Protein AF-B9THS1-F1 (afdb_monomer)

Secondary structure (DSSP, 8-state):
-HHHHHHHHHHHHH--GGGHHHHHHHHHHHHHHHHHHHHHHHHHTS---THHHHHHHHHHHHHHHHHHHHHHHHHHHHHHHHHH-SS-TT-EEEETTEEEEEEEE-SSEEEEE-TTS-EEEEEHHHHHHS-EEETTSPPP---

Mean predicted aligned error: 11.04 Å

pLDDT: mean 85.25, std 12.48, range [45.94, 96.81]

Organism: Ricinus communis (NCBI:txid3988)

Structure (mmCIF, N/CA/C/O ba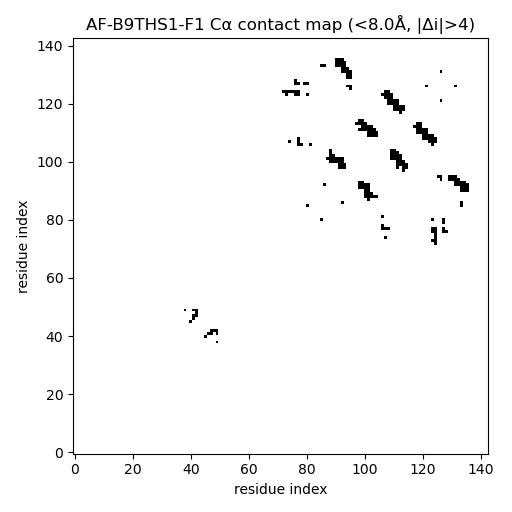ckbone):
data_AF-B9THS1-F1
#
_entry.id   AF-B9THS1-F1
#
loop_
_atom_site.group_PDB
_atom_site.id
_atom_site.type_symbol
_atom_site.label_atom_id
_atom_site.label_alt_id
_atom_site.label_comp_id
_atom_site.label_asym_id
_atom_site.label_entity_id
_atom_site.label_seq_id
_atom_site.pdbx_PDB_ins_code
_atom_site.Cartn_x
_atom_site.Cartn_y
_atom_site.Cartn_z
_atom_site.occupancy
_atom_site.B_iso_or_equiv
_atom_site.auth_seq_id
_atom_site.auth_comp_id
_atom_site.auth_asym_id
_atom_site.auth_atom_id
_atom_site.pdbx_PDB_model_num
ATOM 1 N N . MET A 1 1 ? 16.492 -39.094 -33.499 1.00 57.31 1 MET A N 1
ATOM 2 C CA . MET A 1 1 ? 15.186 -38.393 -33.430 1.00 57.31 1 MET A CA 1
ATOM 3 C C . MET A 1 1 ? 14.331 -38.787 -32.220 1.00 57.31 1 MET A C 1
ATOM 5 O O . MET A 1 1 ? 13.628 -37.921 -31.721 1.00 57.31 1 MET A O 1
ATOM 9 N N . GLY A 1 2 ? 14.436 -40.012 -31.680 1.00 62.62 2 GLY A N 1
ATOM 10 C CA . GLY A 1 2 ? 13.658 -40.439 -30.500 1.00 62.62 2 GLY A CA 1
ATOM 11 C C . GLY A 1 2 ? 13.898 -39.639 -29.210 1.00 62.62 2 GLY A C 1
ATOM 12 O O . GLY A 1 2 ? 12.959 -39.403 -28.463 1.00 62.62 2 GLY A O 1
ATOM 13 N N . ALA A 1 3 ? 15.113 -39.124 -28.988 1.00 63.06 3 ALA A N 1
ATOM 14 C CA . ALA A 1 3 ? 15.441 -38.368 -27.772 1.00 63.06 3 ALA A CA 1
ATOM 15 C C . ALA A 1 3 ? 14.647 -37.052 -27.610 1.00 63.06 3 ALA A C 1
ATOM 17 O O . ALA A 1 3 ? 14.290 -36.694 -26.494 1.00 63.06 3 ALA A O 1
ATOM 18 N N . ARG A 1 4 ? 14.316 -36.360 -28.714 1.00 61.88 4 ARG A N 1
ATOM 19 C CA . ARG A 1 4 ? 13.510 -35.122 -28.675 1.00 61.88 4 ARG A CA 1
ATOM 20 C C . ARG A 1 4 ? 12.026 -35.389 -28.426 1.00 61.88 4 ARG A C 1
ATOM 22 O O . ARG A 1 4 ? 11.357 -34.579 -27.802 1.00 61.88 4 ARG A O 1
ATOM 29 N N . LEU A 1 5 ? 11.510 -36.520 -28.903 1.00 71.38 5 LEU A N 1
ATOM 30 C CA . LEU A 1 5 ? 10.122 -36.914 -28.648 1.00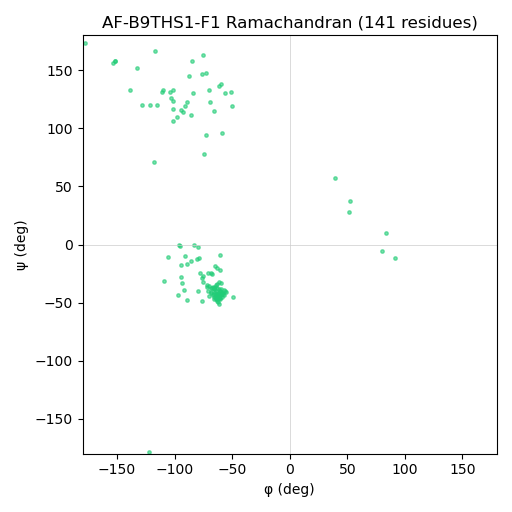 71.38 5 LEU A CA 1
ATOM 31 C C . LEU A 1 5 ? 9.938 -37.348 -27.192 1.00 71.38 5 LEU A C 1
ATOM 33 O O . LEU A 1 5 ? 8.922 -37.038 -26.581 1.00 71.38 5 LEU A O 1
ATOM 37 N N . LEU A 1 6 ? 10.961 -37.986 -26.621 1.00 69.94 6 LEU A N 1
ATOM 38 C CA . LEU A 1 6 ? 10.969 -38.424 -25.231 1.00 69.94 6 LEU A CA 1
ATOM 39 C C . LEU A 1 6 ? 11.078 -37.236 -24.267 1.00 69.94 6 LEU A C 1
ATOM 41 O O . LEU A 1 6 ? 10.343 -37.198 -23.289 1.00 69.94 6 LEU A O 1
ATOM 45 N N . SER A 1 7 ? 11.894 -36.222 -24.580 1.00 66.75 7 SER A N 1
ATOM 46 C CA . SER A 1 7 ? 11.958 -34.996 -23.772 1.00 66.75 7 SER A CA 1
ATOM 47 C C . SER A 1 7 ? 10.656 -34.191 -23.817 1.00 66.75 7 SER A C 1
ATOM 49 O O . SER A 1 7 ? 10.230 -33.677 -22.791 1.00 66.75 7 SER A O 1
ATOM 51 N N . LEU A 1 8 ? 9.991 -34.119 -24.976 1.00 71.88 8 LEU A N 1
ATOM 52 C CA . LEU A 1 8 ? 8.716 -33.405 -25.121 1.00 71.88 8 LEU A CA 1
ATOM 53 C C . LEU A 1 8 ? 7.553 -34.134 -24.430 1.00 71.88 8 LEU A C 1
ATOM 55 O O . LEU A 1 8 ? 6.694 -33.486 -23.831 1.00 71.88 8 LEU A O 1
ATOM 59 N N . ALA A 1 9 ? 7.537 -35.469 -24.468 1.00 68.69 9 ALA A N 1
ATOM 60 C CA . ALA A 1 9 ? 6.568 -36.279 -23.729 1.00 68.69 9 ALA A CA 1
ATOM 61 C C . ALA A 1 9 ? 6.803 -36.200 -22.212 1.00 68.69 9 ALA A C 1
ATOM 63 O O . ALA A 1 9 ? 5.854 -36.126 -21.441 1.00 68.69 9 ALA A O 1
ATOM 64 N N . LEU A 1 10 ? 8.065 -36.161 -21.779 1.00 66.50 10 LEU A N 1
ATOM 65 C CA . LEU A 1 10 ? 8.434 -36.068 -20.369 1.00 66.50 10 LEU A CA 1
ATOM 66 C C . LEU A 1 10 ? 8.067 -34.700 -19.771 1.00 66.50 10 LEU A C 1
ATOM 68 O O . LEU A 1 10 ? 7.511 -34.649 -18.678 1.00 66.50 10 LEU A O 1
ATOM 72 N N . ASP A 1 11 ? 8.291 -33.611 -20.512 1.00 62.56 11 ASP A N 1
ATOM 73 C CA . ASP A 1 11 ? 7.919 -32.251 -20.090 1.00 62.56 11 ASP A CA 1
ATOM 74 C C . ASP A 1 11 ? 6.401 -32.055 -20.005 1.00 62.56 11 ASP A C 1
ATOM 76 O O . ASP A 1 11 ? 5.900 -31.373 -19.112 1.00 62.56 11 ASP A O 1
ATOM 80 N N . THR A 1 12 ? 5.644 -32.667 -20.917 1.00 65.75 12 THR A N 1
ATOM 81 C CA . THR A 1 12 ? 4.176 -32.566 -20.915 1.00 65.75 12 THR A CA 1
ATOM 82 C C . THR A 1 12 ? 3.514 -33.466 -19.873 1.00 65.75 12 THR A C 1
ATOM 84 O O . THR A 1 12 ? 2.418 -33.138 -19.418 1.00 65.75 12 THR A O 1
ATOM 87 N N . LEU A 1 13 ? 4.174 -34.553 -19.450 1.00 70.12 13 LEU A N 1
ATOM 88 C CA . LEU A 1 13 ? 3.644 -35.500 -18.464 1.00 70.12 13 LEU A CA 1
ATOM 89 C C . LEU A 1 13 ? 4.089 -35.206 -17.017 1.00 70.12 13 LEU A C 1
ATOM 91 O O . LEU A 1 13 ? 3.360 -35.554 -16.090 1.00 70.12 13 LEU A O 1
ATOM 95 N N . LEU A 1 14 ? 5.258 -34.582 -16.803 1.00 68.50 14 LEU A N 1
ATOM 96 C CA . LEU A 1 14 ? 5.842 -34.393 -15.463 1.00 68.50 14 LEU A CA 1
ATOM 97 C C . LEU A 1 14 ? 5.772 -32.973 -14.893 1.00 68.50 14 LEU A C 1
ATOM 99 O O . LEU A 1 14 ? 6.054 -32.824 -13.707 1.00 68.50 14 LEU A O 1
ATOM 103 N N . LEU A 1 15 ? 5.416 -31.933 -15.656 1.00 60.41 15 LEU A N 1
ATOM 104 C CA . LEU A 1 15 ? 5.431 -30.562 -15.128 1.00 60.41 15 LEU A CA 1
ATOM 105 C C . LEU A 1 15 ? 4.118 -30.199 -14.399 1.00 60.41 15 LEU A C 1
ATOM 107 O O . LEU A 1 15 ? 3.080 -30.016 -15.041 1.00 60.41 15 LEU A O 1
ATOM 111 N N . PRO A 1 16 ? 4.135 -30.011 -13.063 1.00 57.06 16 PRO A N 1
ATOM 112 C CA . PRO A 1 16 ? 2.962 -29.596 -12.305 1.00 57.06 16 PRO A CA 1
ATOM 113 C C . PRO A 1 16 ? 2.600 -28.134 -12.618 1.00 57.06 16 PRO A C 1
ATOM 115 O O . PRO A 1 16 ? 3.438 -27.234 -12.560 1.00 57.06 16 PRO A O 1
ATOM 118 N N . GLN A 1 17 ? 1.315 -27.873 -12.873 1.00 62.09 17 GLN A N 1
ATOM 119 C CA . GLN A 1 17 ? 0.727 -26.546 -13.144 1.00 62.09 17 GLN A CA 1
ATOM 120 C C . GLN A 1 17 ? 0.890 -25.511 -12.002 1.00 62.09 17 GLN A C 1
ATOM 122 O O . GLN A 1 17 ? 0.592 -24.331 -12.186 1.00 62.09 17 GLN A O 1
ATOM 127 N N . THR A 1 18 ? 1.367 -25.913 -10.822 1.00 57.03 18 THR A N 1
ATOM 128 C CA . THR A 1 18 ? 1.358 -25.111 -9.584 1.00 57.03 18 THR A CA 1
ATOM 129 C C . THR A 1 18 ? 2.483 -24.068 -9.475 1.00 57.03 18 THR A C 1
ATOM 131 O O . THR A 1 18 ? 2.395 -23.167 -8.646 1.00 57.03 18 THR A O 1
ATOM 134 N N . TRP A 1 19 ? 3.502 -24.115 -10.343 1.00 53.97 19 TRP A N 1
ATOM 135 C CA . TRP A 1 19 ? 4.684 -23.227 -10.300 1.00 53.97 19 TRP A CA 1
ATOM 136 C C . TRP A 1 19 ? 4.612 -21.991 -11.217 1.00 53.97 19 TRP A C 1
ATOM 138 O O . TRP A 1 19 ? 5.521 -21.160 -11.240 1.00 53.97 19 TRP A O 1
ATOM 148 N N . ARG A 1 20 ? 3.521 -21.819 -11.972 1.00 59.00 20 ARG A N 1
ATOM 149 C CA . ARG A 1 20 ? 3.383 -20.748 -12.979 1.00 59.00 20 ARG A CA 1
ATOM 150 C C . ARG A 1 20 ? 3.319 -19.331 -12.377 1.00 59.00 20 ARG A C 1
ATOM 152 O O . ARG A 1 20 ? 3.704 -18.372 -13.035 1.00 59.00 20 ARG A O 1
ATOM 159 N N . ARG A 1 21 ? 2.878 -19.188 -11.120 1.00 57.81 21 ARG A N 1
ATOM 160 C CA . ARG A 1 21 ? 2.649 -17.885 -10.457 1.00 57.81 21 ARG A CA 1
ATOM 161 C C . ARG A 1 21 ? 3.935 -17.172 -10.012 1.00 57.81 21 ARG A C 1
ATOM 163 O O . ARG A 1 21 ? 3.947 -15.949 -9.968 1.00 57.81 21 ARG A O 1
ATOM 170 N N . GLN A 1 22 ? 5.014 -17.908 -9.731 1.00 63.56 22 GLN A N 1
ATOM 171 C CA . GLN A 1 22 ? 6.328 -17.314 -9.431 1.00 63.56 22 GLN A CA 1
ATOM 172 C C . GLN A 1 22 ? 7.033 -16.810 -10.697 1.00 63.56 22 GLN A C 1
ATOM 174 O O . GLN A 1 22 ? 7.756 -15.820 -10.637 1.00 63.56 22 GLN A O 1
ATOM 179 N N . ARG A 1 23 ? 6.765 -17.436 -11.852 1.00 68.88 23 ARG A N 1
ATOM 180 C CA . ARG A 1 23 ? 7.377 -17.048 -13.129 1.00 68.88 23 ARG A CA 1
ATOM 181 C C . ARG A 1 23 ? 6.938 -15.665 -13.591 1.00 68.88 23 ARG A C 1
ATOM 183 O O . ARG A 1 23 ? 7.784 -14.909 -14.021 1.00 68.88 23 ARG A O 1
ATOM 190 N N . LEU A 1 24 ? 5.677 -15.275 -13.385 1.00 79.81 24 LEU A N 1
ATOM 191 C CA . LEU A 1 24 ? 5.176 -13.972 -13.849 1.00 79.81 24 LEU A CA 1
ATOM 192 C C . LEU A 1 24 ? 5.979 -12.780 -13.309 1.00 79.81 24 LEU A C 1
ATOM 194 O O . LEU A 1 24 ? 6.296 -11.869 -14.064 1.00 79.81 24 LEU A O 1
ATOM 198 N N . PHE A 1 25 ? 6.339 -12.786 -12.022 1.00 84.81 25 PHE A N 1
ATOM 199 C CA . PHE A 1 25 ? 7.157 -11.713 -11.449 1.00 84.81 25 PHE A CA 1
ATOM 200 C C . PHE A 1 25 ? 8.569 -11.703 -12.038 1.00 84.81 25 PHE A C 1
ATOM 202 O O . PHE A 1 25 ? 9.071 -10.640 -12.393 1.00 84.81 25 PHE A O 1
ATOM 209 N N . SER A 1 26 ? 9.190 -12.876 -12.175 1.00 86.19 26 SER A N 1
ATOM 210 C CA . SER A 1 26 ? 10.519 -13.020 -12.777 1.00 86.19 26 SER A CA 1
ATOM 211 C C . SER A 1 26 ? 10.532 -12.662 -14.263 1.00 86.19 26 SER A C 1
ATOM 213 O O . SER A 1 26 ? 11.479 -12.033 -14.722 1.00 86.19 26 SER A O 1
ATOM 215 N N . ASP A 1 27 ? 9.475 -13.002 -14.993 1.00 89.44 27 ASP A N 1
ATOM 216 C CA . ASP A 1 27 ? 9.313 -12.729 -16.418 1.00 89.44 27 ASP A CA 1
ATOM 217 C C . ASP A 1 27 ? 9.100 -11.229 -16.650 1.00 89.44 27 ASP A C 1
ATOM 219 O O . ASP A 1 27 ? 9.753 -10.641 -17.508 1.00 89.44 27 ASP A O 1
ATOM 223 N N . VAL A 1 28 ? 8.251 -10.577 -15.844 1.00 90.38 28 VAL A N 1
ATOM 224 C CA . VAL A 1 28 ? 8.050 -9.119 -15.897 1.00 90.38 28 VAL A CA 1
ATOM 225 C C . VAL A 1 28 ? 9.331 -8.384 -15.512 1.00 90.38 28 VAL A C 1
ATOM 227 O O . VAL A 1 28 ? 9.743 -7.463 -16.214 1.00 90.38 28 VAL A O 1
ATOM 230 N N . PHE A 1 29 ? 9.994 -8.800 -14.431 1.00 91.94 29 PHE A N 1
ATOM 231 C CA . PHE A 1 29 ? 11.264 -8.209 -14.014 1.00 91.94 29 PHE A CA 1
ATOM 232 C C . PHE A 1 29 ? 12.341 -8.376 -15.093 1.00 91.94 29 PHE A C 1
ATOM 234 O O . PHE A 1 29 ? 13.001 -7.407 -15.465 1.00 91.94 29 PHE A O 1
ATOM 241 N N . GLY A 1 30 ? 12.466 -9.581 -15.653 1.00 93.38 30 GLY A N 1
ATOM 242 C CA . GLY A 1 30 ? 13.377 -9.878 -16.753 1.00 93.38 30 GLY A CA 1
ATOM 243 C C . GLY A 1 30 ? 13.080 -9.042 -17.996 1.00 93.38 30 GLY A C 1
ATOM 244 O O . GLY A 1 30 ? 14.002 -8.486 -18.587 1.00 93.38 30 GLY A O 1
ATOM 245 N N . ALA A 1 31 ? 11.805 -8.875 -18.354 1.00 93.62 31 ALA A N 1
ATOM 246 C CA . ALA A 1 31 ? 11.390 -8.034 -19.473 1.00 93.62 31 ALA A CA 1
ATOM 247 C C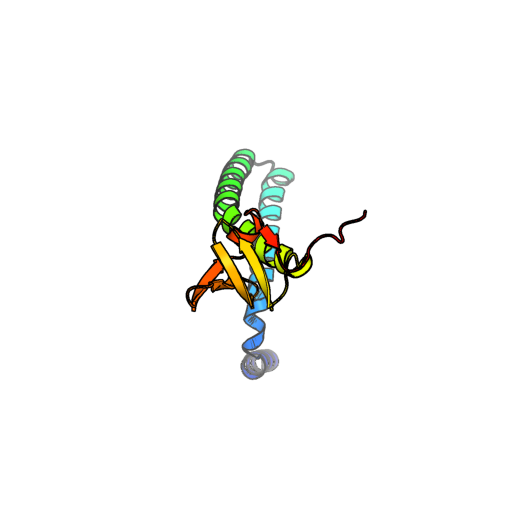 . ALA A 1 31 ? 11.759 -6.557 -19.258 1.00 93.62 31 ALA A C 1
ATOM 249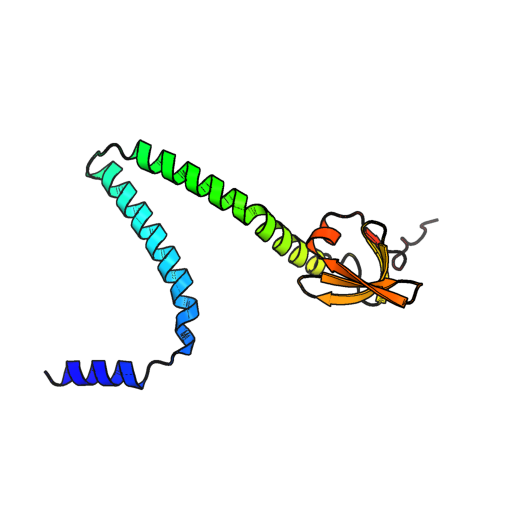 O O . ALA A 1 31 ? 12.269 -5.918 -20.178 1.00 93.62 31 ALA A O 1
ATOM 250 N N . VAL A 1 32 ? 11.564 -6.020 -18.048 1.00 93.00 32 VAL A N 1
ATOM 251 C CA . VAL A 1 32 ? 11.951 -4.640 -17.702 1.00 93.00 32 VAL A CA 1
ATOM 252 C C . VAL A 1 32 ? 13.465 -4.455 -17.792 1.00 93.00 32 VAL A C 1
ATOM 254 O O . VAL A 1 32 ? 13.925 -3.499 -18.416 1.00 93.00 32 VAL A O 1
ATOM 257 N N . VAL A 1 33 ? 14.245 -5.378 -17.219 1.00 95.19 33 VAL A N 1
ATOM 258 C CA . VAL A 1 33 ? 15.717 -5.339 -17.274 1.00 95.19 33 VAL A CA 1
ATOM 259 C C . VAL A 1 33 ? 16.211 -5.429 -18.717 1.00 95.19 33 VAL A C 1
ATOM 261 O O . VAL A 1 33 ? 17.075 -4.651 -19.119 1.00 95.19 33 VAL A O 1
ATOM 264 N N . PHE A 1 34 ? 15.642 -6.334 -19.514 1.00 95.88 34 PHE A N 1
ATOM 265 C CA . PHE A 1 34 ? 15.987 -6.481 -20.925 1.00 95.88 34 PHE A CA 1
ATOM 266 C C . PHE A 1 34 ? 15.682 -5.208 -21.723 1.00 95.88 34 PHE A C 1
ATOM 268 O O . PHE A 1 34 ? 16.526 -4.748 -22.490 1.00 95.88 34 PHE A O 1
ATOM 275 N N . LEU A 1 35 ? 14.512 -4.599 -21.512 1.00 93.31 35 LEU A N 1
ATOM 276 C CA . LEU A 1 35 ? 14.118 -3.363 -22.188 1.00 93.31 35 LEU A CA 1
ATOM 277 C C . LEU A 1 35 ? 15.036 -2.197 -21.797 1.00 93.31 35 LEU A C 1
ATOM 279 O O . LEU A 1 35 ? 15.487 -1.456 -22.669 1.00 93.31 35 LEU A O 1
ATOM 283 N N . ALA A 1 36 ? 15.388 -2.076 -20.515 1.00 93.12 36 ALA A N 1
ATOM 284 C CA . ALA A 1 36 ? 16.353 -1.084 -20.045 1.00 93.12 36 ALA A CA 1
ATOM 285 C C . ALA A 1 36 ? 17.742 -1.283 -20.679 1.00 93.12 36 ALA A C 1
ATOM 287 O O . ALA A 1 36 ? 18.343 -0.320 -21.159 1.00 93.12 36 ALA A O 1
ATOM 288 N N . ALA A 1 37 ? 18.228 -2.527 -20.742 1.00 94.69 37 ALA A N 1
ATOM 289 C CA . ALA A 1 37 ? 19.500 -2.863 -21.380 1.00 94.69 37 ALA A CA 1
ATOM 290 C C . ALA A 1 37 ? 19.488 -2.572 -22.889 1.00 94.69 37 ALA A C 1
ATOM 292 O O . ALA A 1 37 ? 20.464 -2.040 -23.418 1.00 94.69 37 ALA A O 1
ATOM 293 N N . ALA A 1 38 ? 18.379 -2.854 -23.577 1.00 93.88 38 ALA A N 1
ATOM 294 C CA . ALA A 1 38 ? 18.213 -2.535 -24.991 1.00 93.88 38 ALA A CA 1
ATOM 295 C C . ALA A 1 38 ? 18.263 -1.019 -25.234 1.00 93.88 38 ALA A C 1
ATOM 297 O O . ALA A 1 38 ? 19.027 -0.565 -26.083 1.00 93.88 38 ALA A O 1
ATOM 298 N N . VAL A 1 39 ? 17.522 -0.221 -24.455 1.00 93.06 39 VAL A N 1
ATOM 299 C CA . VAL A 1 39 ? 17.559 1.251 -24.552 1.00 93.06 39 VAL A CA 1
ATOM 300 C C . VAL A 1 39 ? 18.964 1.791 -24.267 1.00 93.06 39 VAL A C 1
ATOM 302 O O . VAL A 1 39 ?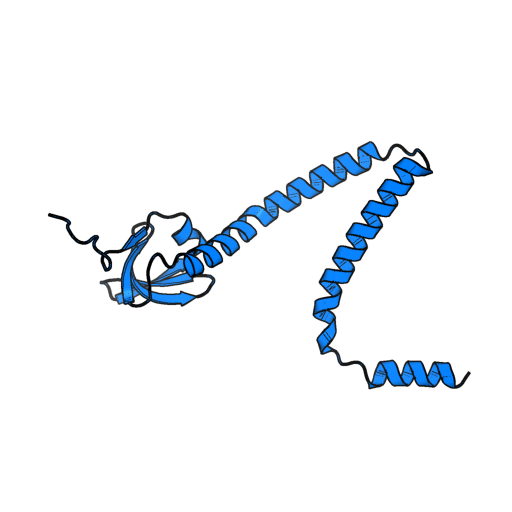 19.428 2.684 -24.979 1.00 93.06 39 VAL A O 1
ATOM 305 N N . ALA A 1 40 ? 19.671 1.226 -23.284 1.00 92.88 40 ALA A N 1
ATOM 306 C CA . ALA A 1 40 ? 21.059 1.583 -23.004 1.00 92.88 40 ALA A CA 1
ATOM 307 C C . ALA A 1 40 ? 21.981 1.256 -24.192 1.00 92.88 40 ALA A C 1
ATOM 309 O O . ALA A 1 40 ? 22.759 2.111 -24.607 1.00 92.88 40 ALA A O 1
ATOM 310 N N . ALA A 1 41 ? 21.861 0.071 -24.796 1.00 94.56 41 ALA A N 1
ATOM 311 C CA . ALA A 1 41 ? 22.650 -0.306 -25.968 1.00 94.56 41 ALA A CA 1
ATOM 312 C C . ALA A 1 41 ? 22.395 0.623 -27.171 1.00 94.56 41 ALA A C 1
ATOM 314 O O . ALA A 1 41 ? 23.348 1.048 -27.823 1.00 94.56 41 ALA A O 1
ATOM 315 N N . LEU A 1 42 ? 21.137 1.007 -27.430 1.00 94.50 42 LEU A N 1
ATOM 316 C CA . LEU A 1 42 ? 20.800 1.977 -28.483 1.00 94.50 42 LEU A CA 1
ATOM 317 C C . LEU A 1 42 ? 21.480 3.339 -28.253 1.00 94.50 42 LEU A C 1
ATOM 319 O O . LEU A 1 42 ? 21.925 3.968 -29.209 1.00 94.50 42 LEU A O 1
ATOM 323 N N . GLY A 1 43 ? 21.571 3.790 -26.999 1.00 93.19 43 GLY A N 1
ATOM 324 C CA . GLY A 1 43 ? 22.188 5.072 -26.653 1.00 93.19 43 GLY A CA 1
ATOM 325 C C . GLY A 1 43 ? 23.720 5.051 -26.613 1.00 93.19 43 GLY A C 1
ATOM 326 O O . GLY A 1 43 ? 24.343 6.010 -27.055 1.00 93.19 43 GLY A O 1
ATOM 327 N N . PHE A 1 44 ? 24.330 3.982 -26.089 1.00 92.31 44 PHE A N 1
ATOM 328 C CA . PHE A 1 44 ? 25.783 3.899 -25.872 1.00 92.31 44 PHE A CA 1
ATOM 329 C C . PHE A 1 44 ? 26.556 3.255 -27.026 1.00 92.31 44 PHE A C 1
ATOM 331 O O . PHE A 1 44 ? 27.706 3.616 -27.244 1.00 92.31 44 PHE A O 1
ATOM 338 N N . VAL A 1 45 ? 25.962 2.290 -27.736 1.00 93.12 45 VAL A N 1
ATOM 339 C CA . VAL A 1 45 ? 26.644 1.551 -28.816 1.00 93.12 45 VAL A CA 1
ATOM 340 C C . VAL A 1 45 ? 26.309 2.141 -30.179 1.00 93.12 45 VAL A C 1
ATOM 342 O O . VAL A 1 45 ? 27.189 2.282 -31.018 1.00 93.12 45 VAL A O 1
A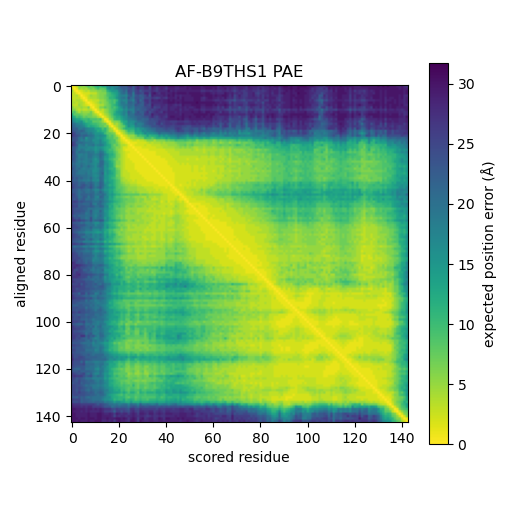TOM 345 N N . LEU A 1 46 ? 25.033 2.472 -30.404 1.00 91.69 46 LEU A N 1
ATOM 346 C CA . LEU A 1 46 ? 24.554 3.006 -31.684 1.00 91.69 46 LEU A CA 1
ATOM 347 C C . LEU A 1 46 ? 24.486 4.541 -31.715 1.00 91.69 46 LEU A C 1
ATOM 349 O O . LEU A 1 46 ? 24.083 5.097 -32.731 1.00 91.69 46 LEU A O 1
ATOM 353 N N . GLU A 1 47 ? 24.833 5.207 -30.605 1.00 91.31 47 GLU A N 1
ATOM 354 C CA . GLU A 1 47 ? 24.822 6.671 -30.442 1.00 91.31 47 GLU A CA 1
ATOM 355 C C . GLU A 1 47 ? 23.485 7.337 -30.837 1.00 91.31 47 GLU A C 1
ATOM 357 O O . GLU A 1 47 ? 23.427 8.507 -31.223 1.00 91.31 47 GLU A O 1
ATOM 362 N N . LEU A 1 48 ? 22.372 6.601 -30.726 1.00 92.44 48 LEU A N 1
ATOM 363 C CA . LEU A 1 48 ? 21.052 7.105 -31.089 1.00 92.44 48 LEU A CA 1
ATOM 364 C C . LEU A 1 48 ? 20.501 8.056 -30.012 1.00 92.44 48 LEU A C 1
ATOM 366 O O . LEU A 1 48 ? 20.695 7.837 -28.810 1.00 92.44 48 LEU A O 1
ATOM 370 N N . PRO A 1 49 ? 19.728 9.089 -30.400 1.00 90.94 49 PRO A N 1
ATOM 371 C CA . PRO A 1 49 ? 19.147 10.044 -29.463 1.00 90.94 49 PRO A CA 1
ATOM 372 C C . PRO A 1 49 ? 17.963 9.437 -28.688 1.00 90.94 49 PRO A C 1
ATOM 374 O O . PRO A 1 49 ? 16.798 9.736 -28.942 1.00 90.94 49 PRO A O 1
ATOM 377 N N . VAL A 1 50 ? 18.250 8.619 -27.673 1.00 92.81 50 VAL A N 1
ATOM 378 C CA . VAL A 1 50 ? 17.237 7.962 -26.818 1.00 92.81 50 VAL A CA 1
ATOM 379 C C . VAL A 1 50 ? 16.645 8.873 -25.734 1.00 92.81 50 VAL A C 1
ATOM 381 O O . VAL A 1 50 ? 15.740 8.468 -25.007 1.00 92.81 50 VAL A O 1
ATOM 384 N N . ARG A 1 51 ? 17.110 10.127 -25.627 1.00 89.88 51 ARG A N 1
ATOM 385 C CA . ARG A 1 51 ? 16.679 11.081 -24.584 1.00 89.88 51 ARG A CA 1
ATOM 386 C C . ARG A 1 51 ? 15.162 11.293 -24.561 1.00 89.88 51 ARG A C 1
ATOM 388 O O . ARG A 1 51 ? 14.579 11.330 -23.484 1.00 89.88 51 ARG A O 1
ATOM 395 N N . GLY A 1 52 ? 14.522 11.389 -25.730 1.00 90.62 52 GLY A N 1
ATOM 396 C CA . GLY A 1 52 ? 13.066 11.555 -25.829 1.00 90.62 52 GLY A CA 1
ATOM 397 C C . GLY A 1 52 ? 12.284 10.325 -25.353 1.00 90.62 52 GLY A C 1
ATOM 398 O O . GLY A 1 52 ? 11.268 10.459 -24.670 1.00 90.62 52 GLY A O 1
ATOM 399 N N . LEU A 1 53 ? 12.792 9.122 -25.643 1.00 89.25 53 LEU A N 1
ATOM 400 C CA . LEU A 1 53 ? 12.200 7.866 -25.176 1.00 89.25 53 LEU A CA 1
ATOM 401 C C . LEU A 1 53 ? 12.299 7.750 -23.650 1.00 89.25 53 LEU A C 1
ATOM 403 O O . LEU A 1 53 ? 11.315 7.446 -22.979 1.00 89.25 53 LEU A O 1
ATOM 407 N N . VAL A 1 54 ? 13.465 8.071 -23.086 1.00 90.50 54 VAL A N 1
ATOM 408 C CA . VAL A 1 54 ? 13.664 8.071 -21.631 1.00 90.50 54 VAL A CA 1
ATOM 409 C C . VAL A 1 54 ? 12.769 9.116 -20.960 1.00 90.50 54 VAL A C 1
ATOM 411 O O . VAL A 1 54 ? 12.079 8.787 -20.001 1.00 90.50 54 VAL A O 1
ATOM 414 N N . ALA A 1 55 ? 12.693 10.339 -21.492 1.00 92.56 55 ALA A N 1
ATOM 415 C CA . ALA A 1 55 ? 11.860 11.400 -20.923 1.00 92.56 55 ALA A CA 1
ATOM 416 C C . ALA A 1 55 ? 10.364 11.029 -20.889 1.00 92.56 55 ALA A C 1
ATOM 418 O O . ALA A 1 55 ? 9.709 11.177 -19.857 1.00 92.56 55 ALA A O 1
ATOM 419 N N . THR A 1 56 ? 9.829 10.503 -21.994 1.00 91.44 56 THR A N 1
ATOM 420 C CA . THR A 1 56 ? 8.416 10.092 -22.084 1.00 91.44 56 THR A CA 1
ATOM 421 C C . THR A 1 56 ? 8.107 8.869 -21.219 1.00 91.44 56 THR A C 1
ATOM 423 O O . THR A 1 56 ? 7.096 8.855 -20.516 1.00 91.44 56 THR A O 1
ATOM 426 N N . SER A 1 57 ? 9.001 7.876 -21.189 1.00 91.38 57 SER A N 1
ATOM 427 C CA . SER A 1 57 ? 8.865 6.713 -20.300 1.00 91.38 57 SER A CA 1
ATOM 428 C C . SER A 1 57 ? 8.937 7.097 -18.815 1.00 91.38 57 SER A C 1
ATOM 430 O O . SER A 1 57 ? 8.187 6.553 -18.006 1.00 91.38 57 SER A O 1
ATOM 432 N N . GLY A 1 58 ? 9.756 8.093 -18.460 1.00 92.69 58 GLY A N 1
ATOM 433 C CA . GLY A 1 58 ? 9.825 8.651 -17.112 1.00 92.69 58 GLY A CA 1
ATOM 434 C C . GLY A 1 58 ? 8.511 9.306 -16.685 1.00 92.69 58 GLY A C 1
ATOM 435 O O . GLY A 1 58 ? 8.031 9.049 -15.583 1.00 92.69 58 GLY A O 1
ATOM 436 N N . ALA A 1 59 ? 7.877 10.083 -17.569 1.00 95.06 59 ALA A N 1
ATOM 437 C CA . ALA A 1 59 ? 6.561 10.663 -17.296 1.00 95.06 59 ALA A CA 1
ATOM 438 C C . ALA A 1 59 ? 5.493 9.581 -17.052 1.00 95.06 59 ALA A C 1
ATOM 440 O O . ALA A 1 59 ? 4.728 9.675 -16.092 1.00 95.06 59 ALA A O 1
ATOM 441 N N . LEU A 1 60 ? 5.480 8.517 -17.864 1.00 94.44 60 LEU A N 1
ATOM 442 C CA . LEU A 1 60 ? 4.586 7.372 -17.659 1.00 94.44 60 LEU A CA 1
ATOM 443 C C . LEU A 1 60 ? 4.851 6.664 -16.324 1.00 94.44 60 LEU A C 1
ATOM 445 O O . LEU A 1 60 ? 3.904 6.350 -15.604 1.00 94.44 60 LEU A O 1
ATOM 449 N N . ALA A 1 61 ? 6.119 6.455 -15.962 1.00 92.81 61 ALA A N 1
ATOM 450 C CA . ALA A 1 61 ? 6.488 5.848 -14.686 1.00 92.81 61 ALA A CA 1
ATOM 451 C C . ALA A 1 61 ? 5.999 6.679 -13.488 1.00 92.81 61 ALA A C 1
ATOM 453 O O . ALA A 1 61 ? 5.492 6.113 -12.521 1.00 92.81 61 ALA A O 1
ATOM 454 N N . ILE A 1 62 ? 6.082 8.012 -13.571 1.00 96.19 62 ILE A N 1
ATOM 455 C CA . ILE A 1 62 ? 5.555 8.917 -12.540 1.00 96.19 62 ILE A CA 1
ATOM 456 C C . ILE A 1 62 ? 4.037 8.764 -12.415 1.00 96.19 62 ILE A C 1
ATOM 458 O O . ILE A 1 62 ? 3.540 8.568 -11.309 1.00 96.19 62 ILE A O 1
ATOM 462 N N . VAL A 1 63 ? 3.297 8.805 -13.529 1.00 96.75 63 VAL A N 1
ATOM 463 C CA . VAL A 1 63 ? 1.830 8.658 -13.522 1.00 96.75 63 VAL A CA 1
ATOM 464 C C . VAL A 1 63 ? 1.409 7.317 -12.915 1.00 96.75 63 VAL A C 1
ATOM 466 O O . VAL A 1 63 ? 0.520 7.281 -12.065 1.00 96.75 63 VAL A O 1
ATOM 469 N N . LEU A 1 64 ? 2.072 6.223 -13.295 1.00 95.62 64 LEU A N 1
ATOM 470 C CA . LEU A 1 64 ? 1.811 4.896 -12.730 1.00 95.62 64 LEU A CA 1
ATOM 471 C C . LEU A 1 64 ? 2.154 4.825 -11.235 1.00 95.62 64 LEU A C 1
ATOM 473 O O . LEU A 1 64 ? 1.393 4.249 -10.457 1.00 95.62 64 LEU A O 1
ATOM 477 N N . GLY A 1 65 ? 3.265 5.436 -10.819 1.00 95.69 65 GLY A N 1
ATOM 478 C CA . GLY A 1 65 ? 3.660 5.518 -9.413 1.00 95.69 65 GLY A CA 1
ATOM 479 C C . GLY A 1 65 ? 2.630 6.265 -8.568 1.00 95.69 65 GLY A C 1
ATOM 480 O O . GLY A 1 65 ? 2.214 5.765 -7.524 1.00 95.69 65 GLY A O 1
ATOM 481 N N . LEU A 1 66 ? 2.154 7.413 -9.053 1.00 96.81 66 LEU A N 1
ATOM 482 C CA . LEU A 1 66 ? 1.096 8.194 -8.408 1.00 96.81 66 LEU A CA 1
ATOM 483 C C . LEU A 1 66 ? -0.226 7.419 -8.338 1.00 96.81 66 LEU A C 1
ATOM 485 O O . LEU A 1 66 ? -0.914 7.476 -7.322 1.00 96.81 66 LEU A O 1
ATOM 489 N N . ALA A 1 67 ? -0.559 6.644 -9.375 1.00 96.00 67 ALA A N 1
ATOM 490 C CA . ALA A 1 67 ? -1.769 5.825 -9.390 1.00 96.00 67 ALA A CA 1
ATOM 491 C C . ALA A 1 67 ? -1.753 4.714 -8.321 1.00 96.00 67 ALA A C 1
ATOM 493 O O . ALA A 1 67 ? -2.788 4.418 -7.727 1.00 96.00 67 ALA A O 1
ATOM 494 N N . ILE A 1 68 ? -0.589 4.110 -8.051 1.00 96.56 68 ILE A N 1
ATOM 495 C CA . ILE A 1 68 ? -0.445 3.011 -7.074 1.00 96.56 68 ILE A CA 1
ATOM 496 C C . ILE A 1 68 ? -0.146 3.531 -5.656 1.00 96.56 68 ILE A C 1
ATOM 498 O O . ILE A 1 68 ? -0.337 2.804 -4.678 1.00 96.56 68 ILE A O 1
ATOM 502 N N . GLN A 1 69 ? 0.280 4.789 -5.516 1.00 95.19 69 GLN A N 1
ATOM 503 C CA . GLN A 1 69 ? 0.724 5.389 -4.253 1.00 95.19 69 GLN A CA 1
ATOM 504 C C . GLN A 1 69 ? -0.254 5.161 -3.090 1.00 95.19 69 GLN A C 1
ATOM 506 O O . GLN A 1 69 ? 0.173 4.791 -1.994 1.00 95.19 69 GLN A O 1
ATOM 511 N N . SER A 1 70 ? -1.557 5.355 -3.317 1.00 91.06 70 SER A N 1
ATOM 512 C CA . SER A 1 70 ? -2.593 5.168 -2.291 1.00 91.06 70 SER A CA 1
ATOM 513 C C . SER A 1 70 ? -2.683 3.714 -1.832 1.00 91.06 70 SER A C 1
ATOM 515 O O . SER A 1 70 ? -2.627 3.440 -0.637 1.00 91.06 70 SER A O 1
ATOM 517 N N . THR A 1 71 ? -2.709 2.777 -2.780 1.00 91.06 71 THR A N 1
ATOM 518 C CA . THR A 1 71 ? -2.767 1.335 -2.498 1.00 91.06 71 THR A CA 1
ATOM 519 C C . THR A 1 71 ? -1.559 0.894 -1.677 1.00 91.06 71 THR A C 1
ATOM 521 O O . THR A 1 71 ? -1.694 0.154 -0.705 1.00 91.06 71 THR A O 1
ATOM 524 N N . LEU A 1 72 ? -0.369 1.382 -2.035 1.00 91.50 72 LEU A N 1
ATOM 525 C CA . LEU A 1 72 ? 0.854 1.066 -1.309 1.00 91.50 72 LEU A CA 1
ATOM 526 C C . LEU A 1 72 ? 0.832 1.644 0.117 1.00 91.50 72 LEU A C 1
ATOM 528 O O . LEU A 1 72 ? 1.179 0.943 1.067 1.00 91.50 72 LEU A O 1
ATOM 532 N N . SER A 1 73 ? 0.374 2.890 0.280 1.00 90.88 73 SER A N 1
ATOM 533 C CA . SER A 1 73 ? 0.197 3.521 1.595 1.00 90.88 73 SER A CA 1
ATOM 534 C C . SER A 1 73 ? -0.765 2.734 2.488 1.00 90.88 73 SER A C 1
ATOM 536 O O . SER A 1 73 ? -0.485 2.565 3.675 1.00 90.88 73 SER A O 1
ATOM 538 N N . ASP A 1 74 ? -1.864 2.233 1.928 1.00 90.19 74 ASP A N 1
ATOM 539 C CA . ASP A 1 74 ? -2.885 1.498 2.672 1.00 90.19 74 ASP A CA 1
ATOM 540 C C . ASP A 1 74 ? -2.382 0.119 3.132 1.00 90.19 74 ASP A C 1
ATOM 542 O O . ASP A 1 74 ? -2.678 -0.310 4.250 1.00 90.19 74 ASP A O 1
ATOM 546 N N . VAL A 1 75 ? -1.551 -0.550 2.323 1.00 88.50 75 VAL A N 1
ATOM 547 C CA . VAL A 1 75 ? -0.873 -1.797 2.719 1.00 88.50 75 VAL A CA 1
ATOM 548 C C . VAL A 1 75 ? 0.124 -1.543 3.851 1.00 88.50 75 VAL A C 1
ATOM 550 O O . VAL A 1 75 ? 0.109 -2.263 4.853 1.00 88.50 75 VAL A O 1
ATOM 553 N N . PHE A 1 76 ? 0.964 -0.510 3.734 1.00 88.69 76 PHE A N 1
ATOM 554 C CA . PHE A 1 76 ? 1.925 -0.170 4.788 1.00 88.69 76 PHE A CA 1
ATOM 555 C C . PHE A 1 76 ? 1.239 0.193 6.105 1.00 88.69 76 PHE A C 1
ATOM 557 O O . PHE A 1 76 ? 1.709 -0.224 7.160 1.00 88.69 76 PHE A O 1
ATOM 564 N N . ALA A 1 77 ? 0.108 0.895 6.060 1.00 87.19 77 ALA A N 1
ATOM 565 C CA . ALA A 1 77 ? -0.690 1.185 7.247 1.00 87.19 77 ALA A CA 1
ATOM 566 C C . ALA A 1 77 ? -1.153 -0.089 7.977 1.00 87.19 77 ALA A C 1
ATOM 568 O O . ALA A 1 77 ? -1.068 -0.158 9.204 1.00 87.19 77 ALA A O 1
ATOM 569 N N . GLY A 1 78 ? -1.577 -1.117 7.233 1.00 83.62 78 GLY A N 1
ATOM 570 C CA . GLY A 1 78 ? -1.910 -2.430 7.792 1.00 83.62 78 GLY A CA 1
ATOM 571 C C . GLY A 1 78 ? -0.723 -3.108 8.481 1.00 83.62 78 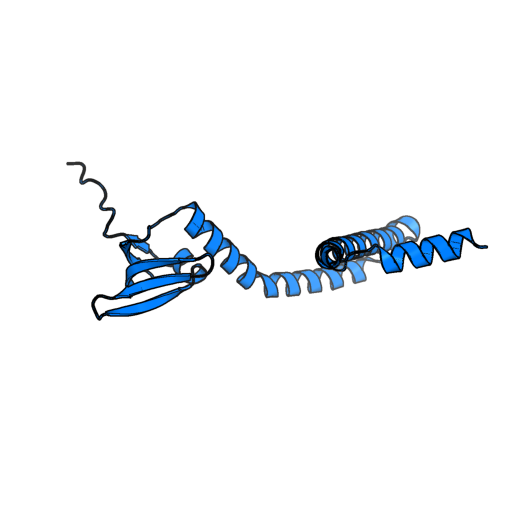GLY A C 1
ATOM 572 O O . GLY A 1 78 ? -0.858 -3.593 9.604 1.00 83.62 78 GLY A O 1
ATOM 573 N N . ILE A 1 79 ? 0.453 -3.091 7.844 1.00 86.50 79 ILE A N 1
ATOM 574 C CA . ILE A 1 79 ? 1.689 -3.663 8.408 1.00 86.50 79 ILE A CA 1
ATOM 575 C C . ILE A 1 79 ? 2.106 -2.915 9.680 1.00 86.50 79 ILE A C 1
ATOM 577 O O . ILE A 1 79 ? 2.442 -3.549 10.680 1.00 86.50 79 ILE A O 1
ATOM 581 N N . VAL A 1 80 ? 2.067 -1.579 9.658 1.00 85.81 80 VAL A N 1
ATOM 582 C CA . VAL A 1 80 ? 2.468 -0.735 10.791 1.00 85.81 80 VAL A CA 1
ATOM 583 C C . VAL A 1 80 ? 1.596 -1.002 12.008 1.00 85.81 80 VAL A C 1
ATOM 585 O O . VAL A 1 80 ? 2.158 -1.290 13.054 1.00 85.81 80 VAL A O 1
ATOM 588 N N . ILE A 1 81 ? 0.263 -0.979 11.891 1.00 84.12 81 ILE A N 1
ATOM 589 C CA . ILE A 1 81 ? -0.634 -1.245 13.034 1.00 84.12 81 ILE A CA 1
ATOM 590 C C . ILE A 1 81 ? -0.370 -2.627 13.632 1.00 84.12 81 ILE A C 1
ATOM 592 O O . ILE A 1 81 ? -0.303 -2.766 14.851 1.00 84.12 81 ILE A O 1
ATOM 596 N N . ASN A 1 82 ? -0.177 -3.635 12.780 1.00 80.94 82 ASN A N 1
ATOM 597 C CA . ASN A 1 82 ? 0.103 -4.989 13.240 1.00 80.94 82 ASN A CA 1
ATOM 598 C C . ASN A 1 82 ? 1.483 -5.125 13.911 1.00 80.94 82 ASN A C 1
ATOM 600 O O . ASN A 1 82 ? 1.686 -6.030 14.705 1.00 80.94 82 ASN A O 1
ATOM 604 N N . THR A 1 83 ? 2.437 -4.249 13.580 1.00 81.75 83 THR A N 1
ATOM 605 C CA . THR A 1 83 ? 3.809 -4.296 14.117 1.00 81.75 83 THR A CA 1
ATOM 606 C C . THR A 1 83 ? 3.969 -3.440 15.371 1.00 81.75 83 THR A C 1
ATOM 608 O O . THR A 1 83 ? 4.686 -3.821 16.289 1.00 81.75 83 THR A O 1
ATOM 611 N N . THR A 1 84 ? 3.340 -2.263 15.412 1.00 81.94 84 THR A N 1
ATOM 612 C CA . THR A 1 84 ? 3.430 -1.334 16.548 1.00 81.94 84 THR A CA 1
ATOM 613 C C . THR A 1 84 ? 2.422 -1.646 17.646 1.00 81.94 84 THR A C 1
ATOM 615 O O . THR A 1 84 ? 2.567 -1.113 18.744 1.00 81.94 84 THR A O 1
ATOM 618 N N . GLU A 1 85 ? 1.419 -2.482 17.352 1.00 81.88 85 GLU A N 1
ATOM 619 C CA . GLU A 1 85 ? 0.366 -2.930 18.272 1.00 81.88 85 GLU A CA 1
ATOM 620 C C . GLU A 1 85 ? -0.135 -1.804 19.206 1.00 81.88 85 GLU A C 1
ATOM 622 O O . GLU A 1 85 ? -0.085 -1.921 20.436 1.00 81.88 85 GLU A O 1
ATOM 627 N N . PRO A 1 86 ? -0.625 -0.671 18.656 1.00 83.50 86 PRO A N 1
ATOM 628 C CA . PRO A 1 86 ? -1.056 0.477 19.464 1.00 83.50 86 PRO A CA 1
ATOM 629 C C . PRO A 1 86 ? -2.248 0.135 20.379 1.00 83.50 86 PRO A C 1
ATOM 631 O O . PRO A 1 86 ? -2.520 0.813 21.376 1.00 83.50 86 PRO A O 1
ATOM 634 N N . TYR A 1 87 ? -2.968 -0.932 20.043 1.00 88.38 87 TYR A N 1
ATOM 635 C CA . TYR A 1 87 ? -4.040 -1.533 20.816 1.00 88.38 87 TYR A CA 1
ATOM 636 C C . TYR A 1 87 ? -4.128 -3.027 20.501 1.00 88.38 87 TYR A C 1
ATOM 638 O O . TYR A 1 87 ? -3.710 -3.476 19.435 1.00 88.38 87 TYR A O 1
ATOM 646 N N . HIS A 1 88 ? -4.724 -3.786 21.418 1.00 89.62 88 HIS A N 1
ATOM 647 C CA . HIS A 1 88 ? -4.993 -5.210 21.229 1.00 89.62 88 HIS A CA 1
ATOM 648 C C . HIS A 1 88 ? -6.487 -5.514 21.250 1.00 89.62 88 HIS A C 1
ATOM 650 O O . HIS A 1 88 ? -7.307 -4.711 21.706 1.00 89.62 88 HIS A O 1
ATOM 656 N N . ILE A 1 89 ? -6.823 -6.726 20.808 1.00 92.44 89 ILE A N 1
ATOM 657 C CA . ILE A 1 89 ? -8.154 -7.303 20.978 1.00 92.44 89 ILE A CA 1
ATOM 658 C C . ILE A 1 89 ? -8.571 -7.197 22.451 1.00 92.44 89 ILE A C 1
ATOM 660 O O . ILE A 1 89 ? -7.816 -7.523 23.366 1.00 92.44 89 ILE A O 1
ATOM 664 N N . GLY A 1 90 ? -9.781 -6.697 22.672 1.00 91.06 90 GLY A N 1
ATOM 665 C CA . GLY A 1 90 ? -10.362 -6.459 23.984 1.00 91.06 90 GLY A CA 1
ATOM 666 C C . GLY A 1 90 ? -10.122 -5.063 24.560 1.00 91.06 90 GLY A C 1
ATOM 667 O O . GLY A 1 90 ? -10.792 -4.721 25.534 1.00 91.06 90 GLY A O 1
ATOM 668 N N . ASN A 1 91 ? -9.230 -4.249 23.986 1.00 93.12 91 ASN A N 1
ATOM 669 C CA . ASN A 1 91 ? -9.035 -2.862 24.421 1.00 93.12 91 ASN A CA 1
ATOM 670 C C . ASN A 1 91 ? -10.209 -1.977 23.992 1.00 93.12 91 ASN A C 1
ATOM 672 O O . ASN A 1 91 ? -10.807 -2.181 22.936 1.00 93.12 91 ASN A O 1
ATOM 676 N N . TRP A 1 92 ? -10.507 -0.977 24.813 1.00 93.56 92 TRP A N 1
ATOM 677 C CA . TRP A 1 92 ? -11.439 0.091 24.489 1.00 93.56 92 TRP A CA 1
ATOM 678 C C . TRP A 1 92 ? -10.672 1.241 23.846 1.00 93.56 92 TRP A C 1
ATOM 680 O O . TRP A 1 92 ? -9.740 1.786 24.449 1.00 93.56 92 TRP A O 1
ATOM 690 N N . VAL A 1 93 ? -11.028 1.573 22.609 1.00 94.38 93 VAL A N 1
ATOM 691 C CA . VAL A 1 93 ? -10.301 2.547 21.794 1.00 94.38 93 VAL A CA 1
ATOM 692 C C . VAL A 1 93 ? -11.248 3.539 21.141 1.00 94.38 93 VAL A C 1
ATOM 694 O O . VAL A 1 93 ? -12.401 3.228 20.844 1.00 94.38 93 VAL A O 1
ATOM 697 N N . ILE A 1 94 ? -10.725 4.733 20.891 1.00 93.94 94 ILE A N 1
ATOM 698 C CA . ILE A 1 94 ? -11.366 5.755 20.073 1.00 93.94 94 ILE A CA 1
ATOM 699 C C . ILE A 1 94 ? -10.484 5.964 18.846 1.00 93.94 94 ILE A C 1
ATOM 701 O O . ILE A 1 94 ? -9.306 6.311 18.985 1.00 93.94 94 ILE A O 1
ATOM 705 N N . ILE A 1 95 ? -11.042 5.728 17.661 1.00 93.31 95 ILE A N 1
ATOM 706 C CA . ILE A 1 95 ? -10.362 5.872 16.372 1.00 93.31 95 ILE A CA 1
ATOM 707 C C . ILE A 1 95 ? -11.237 6.747 15.483 1.00 93.31 95 ILE A C 1
ATOM 709 O O . ILE A 1 95 ? -12.384 6.398 15.221 1.00 93.31 95 ILE A O 1
ATOM 713 N N . ASP A 1 96 ? -10.701 7.882 15.032 1.00 90.00 96 ASP A N 1
ATOM 714 C CA . ASP A 1 96 ? -11.410 8.811 14.134 1.00 90.00 96 ASP A CA 1
ATOM 715 C C . ASP A 1 96 ? -12.807 9.229 14.652 1.00 90.00 96 ASP A C 1
ATO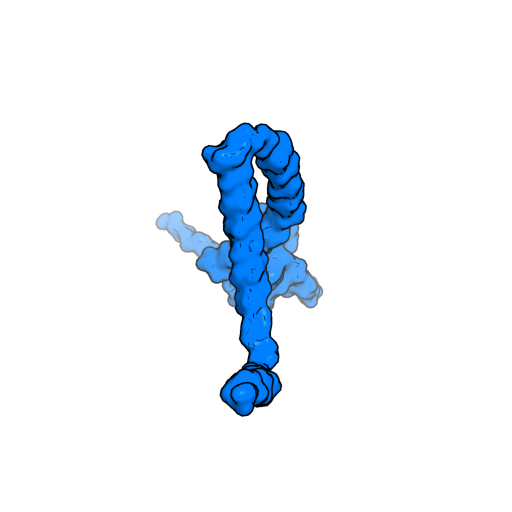M 717 O O . ASP A 1 96 ? -13.786 9.314 13.920 1.00 90.00 96 ASP A O 1
ATOM 721 N N . GLY A 1 97 ? -12.922 9.421 15.971 1.00 89.81 97 GLY A N 1
ATOM 722 C CA . GLY A 1 97 ? -14.182 9.773 16.635 1.00 89.81 97 GLY A CA 1
ATOM 723 C C . GLY A 1 97 ? -15.145 8.604 16.884 1.00 89.81 97 GLY A C 1
ATOM 724 O O . GLY A 1 97 ? -16.146 8.796 17.571 1.00 89.81 97 GLY A O 1
ATOM 725 N N . VAL A 1 98 ? -14.844 7.394 16.404 1.00 91.81 98 VAL A N 1
ATOM 726 C CA . VAL A 1 98 ? -15.603 6.177 16.723 1.00 91.81 98 VAL A CA 1
ATOM 727 C C . VAL A 1 98 ? -15.029 5.523 17.972 1.00 91.81 98 VAL A C 1
ATOM 729 O O . VAL A 1 98 ? -13.859 5.146 18.002 1.00 91.81 98 VAL A O 1
ATOM 732 N N . GLU A 1 99 ? -15.870 5.346 18.987 1.00 94.69 99 GLU A N 1
ATOM 733 C CA . GLU A 1 99 ? -15.526 4.667 20.234 1.00 94.69 99 GLU A CA 1
ATOM 734 C C . GLU A 1 99 ? -16.068 3.232 20.264 1.00 94.69 99 GLU A C 1
ATOM 736 O O . GLU A 1 99 ? -17.246 2.985 19.982 1.00 94.69 99 GLU A O 1
ATOM 741 N N . GLY A 1 100 ? -15.223 2.277 20.656 1.00 95.12 100 GLY A N 1
ATOM 742 C CA . GLY A 1 100 ? -15.658 0.903 20.872 1.00 95.12 100 GLY A CA 1
ATOM 743 C C . GLY A 1 100 ? -14.567 -0.044 21.364 1.00 95.12 100 GLY A C 1
ATOM 744 O O . GLY A 1 100 ? -13.381 0.286 21.428 1.00 95.12 100 GLY A O 1
ATOM 745 N N . LYS A 1 101 ? -14.984 -1.265 21.698 1.00 95.25 101 LYS A N 1
ATOM 746 C CA . LYS A 1 101 ? -14.095 -2.369 22.067 1.00 95.25 101 LYS A CA 1
ATOM 747 C C . LYS A 1 101 ? -13.573 -3.074 20.825 1.00 95.25 101 LYS A C 1
ATOM 749 O O . LYS A 1 101 ? -14.366 -3.501 19.991 1.00 95.25 101 LYS A O 1
ATOM 754 N N . VAL A 1 102 ? -12.268 -3.289 20.739 1.00 95.38 102 VAL A N 1
ATOM 755 C CA . VAL A 1 102 ? -11.670 -4.090 19.664 1.00 95.38 102 VAL A CA 1
ATOM 756 C C . VAL A 1 102 ? -12.123 -5.546 19.805 1.00 95.38 102 VAL A C 1
ATOM 758 O O . VAL A 1 102 ? -11.792 -6.201 20.794 1.00 95.38 102 VAL A O 1
ATOM 761 N N . LEU A 1 103 ? -12.880 -6.053 18.833 1.00 94.62 103 LEU A N 1
ATOM 762 C CA . LEU A 1 103 ? -13.329 -7.450 18.791 1.00 94.62 103 LEU A CA 1
ATOM 763 C C . LEU A 1 103 ? -12.330 -8.343 18.064 1.00 94.62 103 LEU A C 1
ATOM 765 O O . LEU A 1 103 ? -11.965 -9.405 18.557 1.00 94.62 103 LEU A O 1
ATOM 769 N N . GLU A 1 104 ? -11.893 -7.897 16.894 1.00 91.25 104 GLU A N 1
ATOM 770 C CA . GLU A 1 104 ? -10.937 -8.603 16.055 1.00 91.25 104 GLU A CA 1
ATOM 771 C C . GLU A 1 104 ? -10.148 -7.611 15.202 1.00 91.25 104 GLU A C 1
ATOM 773 O O . GLU A 1 104 ? -10.583 -6.482 14.950 1.00 91.25 104 GLU A O 1
ATOM 778 N N . MET A 1 105 ? -8.975 -8.047 14.759 1.00 89.88 105 MET A N 1
ATOM 779 C CA . MET A 1 105 ? -8.106 -7.289 13.873 1.00 89.88 105 MET A CA 1
ATOM 780 C C . MET A 1 105 ? -7.529 -8.237 12.829 1.00 89.88 105 MET A C 1
ATOM 782 O O . MET A 1 105 ? -7.054 -9.325 13.153 1.00 89.88 105 MET A O 1
ATOM 786 N N . ASN A 1 106 ? -7.579 -7.821 11.570 1.00 86.50 106 ASN A N 1
ATOM 787 C CA . ASN A 1 106 ? -6.913 -8.498 10.467 1.00 86.50 106 ASN A CA 1
ATOM 788 C C . ASN A 1 106 ? -5.954 -7.524 9.769 1.00 86.50 106 ASN A C 1
ATOM 790 O O . ASN A 1 106 ? -5.825 -6.364 10.157 1.00 86.50 106 ASN A O 1
ATOM 794 N N . TRP A 1 107 ? -5.277 -7.981 8.714 1.00 83.12 107 TRP A N 1
ATOM 795 C CA . TRP A 1 107 ? -4.290 -7.161 8.005 1.00 83.12 107 TRP A CA 1
ATOM 796 C C . TRP A 1 107 ? -4.886 -5.920 7.309 1.00 83.12 107 TRP A C 1
ATOM 798 O O . TRP A 1 107 ? -4.149 -4.981 7.010 1.00 83.12 107 TRP A O 1
ATOM 808 N N . ARG A 1 108 ? -6.205 -5.878 7.072 1.00 86.44 108 ARG A N 1
ATOM 809 C CA . ARG A 1 108 ? -6.896 -4.812 6.326 1.00 86.44 108 ARG A CA 1
ATOM 810 C C . ARG A 1 108 ? -7.767 -3.905 7.202 1.00 86.44 108 ARG A C 1
ATOM 812 O O . ARG A 1 108 ? -7.942 -2.738 6.852 1.00 86.44 108 ARG A O 1
ATOM 819 N N . ALA A 1 109 ? -8.349 -4.416 8.282 1.00 91.12 109 ALA A N 1
ATOM 820 C CA . ALA A 1 109 ? -9.301 -3.689 9.114 1.00 91.12 109 ALA A CA 1
ATOM 821 C C . ALA A 1 109 ? -9.343 -4.186 10.568 1.00 91.12 109 ALA A C 1
ATOM 823 O O . ALA A 1 109 ? -9.078 -5.358 10.856 1.00 91.12 109 ALA A O 1
ATOM 824 N N . THR A 1 110 ? -9.788 -3.288 11.444 1.00 92.38 110 THR A N 1
ATOM 825 C CA . THR A 1 110 ? -10.107 -3.524 12.854 1.00 92.38 110 THR A CA 1
ATOM 826 C C . THR A 1 110 ? -11.615 -3.427 13.049 1.00 92.38 110 THR A C 1
ATOM 828 O O . THR A 1 110 ? -12.253 -2.491 12.562 1.00 92.38 110 THR A O 1
ATOM 831 N N . HIS A 1 111 ? -12.205 -4.388 13.755 1.00 95.19 111 HIS A N 1
ATOM 832 C CA . HIS A 1 111 ? -13.635 -4.396 14.059 1.00 95.19 111 HIS A CA 1
ATOM 833 C C . HIS A 1 111 ? -13.860 -3.923 15.497 1.00 95.19 111 HIS A C 1
ATOM 835 O O . HIS A 1 111 ? -13.310 -4.493 16.444 1.00 95.19 111 HIS A O 1
ATOM 841 N N . LEU A 1 112 ? -14.676 -2.883 15.656 1.00 96.19 112 LEU A N 1
ATOM 842 C CA . LEU A 1 112 ? -14.995 -2.254 16.934 1.00 96.19 112 LEU A CA 1
ATOM 843 C C . LEU A 1 112 ? -16.452 -2.523 17.312 1.00 96.19 112 LEU A C 1
ATOM 845 O O . LEU A 1 112 ? -17.347 -2.294 16.505 1.00 96.19 112 LEU A O 1
ATOM 849 N N . LEU A 1 113 ? -16.699 -2.954 18.546 1.00 96.44 113 LEU A N 1
ATOM 850 C CA . LEU A 1 113 ? -18.034 -3.023 19.135 1.00 96.44 113 LEU A CA 1
ATOM 851 C C . LEU A 1 113 ? -18.326 -1.728 19.888 1.00 96.44 113 LEU A C 1
ATOM 853 O O . LEU A 1 113 ? -17.682 -1.445 20.901 1.00 96.44 113 LEU A O 1
ATOM 857 N N . THR A 1 114 ? -19.295 -0.953 19.419 1.00 95.31 114 THR A N 1
ATOM 858 C CA . THR A 1 114 ? -19.705 0.283 20.095 1.00 95.31 114 THR A CA 1
ATOM 859 C C . THR A 1 114 ? -20.540 -0.020 21.339 1.00 95.31 114 THR A C 1
ATOM 861 O O . THR A 1 114 ? -21.103 -1.107 21.489 1.00 95.31 114 THR A O 1
ATOM 864 N N . SER A 1 115 ? -20.687 0.965 22.228 1.00 92.12 115 SER A N 1
ATOM 865 C CA . SER A 1 115 ? -21.569 0.868 23.406 1.00 92.12 115 SER A CA 1
ATOM 866 C C . SER A 1 115 ? -23.043 0.640 23.049 1.00 92.12 115 SER A C 1
ATOM 868 O O . SER A 1 115 ? -23.802 0.113 23.857 1.00 92.12 115 SER A O 1
ATOM 870 N N . GLN A 1 116 ? -23.437 0.992 21.824 1.00 93.81 116 GLN A N 1
ATOM 871 C CA . GLN A 1 116 ? -24.775 0.763 21.278 1.00 93.81 116 GLN A CA 1
ATOM 872 C C . GLN A 1 116 ? -24.962 -0.655 20.708 1.00 93.81 116 GLN A C 1
ATOM 874 O O . GLN A 1 116 ? -26.040 -0.971 20.217 1.00 93.81 116 GLN A O 1
ATOM 879 N N . GLY A 1 117 ? -23.929 -1.506 20.745 1.00 92.56 117 GLY A N 1
ATOM 880 C CA . GLY A 1 117 ? -23.977 -2.877 20.230 1.00 92.56 117 GLY A CA 1
ATOM 881 C C . GLY A 1 117 ? -23.736 -3.010 18.723 1.00 92.56 117 GLY A C 1
ATOM 882 O O . GLY A 1 117 ? -23.916 -4.096 18.178 1.00 92.56 117 GLY A O 1
ATOM 883 N N . ASN A 1 118 ? -23.307 -1.943 18.041 1.00 95.00 118 ASN A N 1
ATOM 884 C CA . ASN A 1 118 ? -23.002 -1.980 16.609 1.00 95.00 118 ASN A CA 1
ATOM 885 C C . ASN A 1 118 ? -21.552 -2.415 16.364 1.00 95.00 118 ASN A C 1
ATOM 887 O O . ASN A 1 118 ? -20.655 -2.034 17.116 1.00 95.00 118 ASN A O 1
ATOM 891 N N . ILE A 1 119 ? -21.312 -3.152 15.275 1.00 95.81 119 ILE A N 1
ATOM 892 C CA . ILE A 1 119 ? -19.958 -3.471 14.805 1.00 95.81 119 ILE A CA 1
ATOM 893 C C . ILE A 1 119 ? -19.547 -2.440 13.753 1.00 95.81 119 ILE A C 1
ATOM 895 O O . ILE A 1 119 ? -20.138 -2.374 12.676 1.00 95.81 119 ILE A O 1
ATOM 899 N N . VAL A 1 120 ? -18.522 -1.648 14.056 1.00 95.75 120 VAL A N 1
ATOM 900 C CA . VAL A 1 120 ? -17.921 -0.683 13.132 1.00 95.75 120 VAL A CA 1
ATOM 901 C C . VAL A 1 120 ? -16.612 -1.246 12.596 1.00 95.75 120 VAL A C 1
ATOM 903 O O . VAL A 1 120 ? -15.724 -1.626 13.356 1.00 95.75 120 VAL A O 1
ATOM 906 N N . ILE A 1 121 ? -16.490 -1.294 11.272 1.00 95.19 121 ILE A N 1
ATOM 907 C CA . ILE A 1 121 ? -15.303 -1.798 10.578 1.00 95.19 121 ILE A CA 1
ATOM 908 C C . ILE A 1 121 ? -14.441 -0.601 10.189 1.00 95.19 121 ILE A C 1
ATOM 910 O O . ILE A 1 121 ? -14.807 0.164 9.297 1.00 95.19 121 ILE A O 1
ATOM 914 N N . VAL A 1 122 ? -13.290 -0.452 10.838 1.00 94.00 122 VAL A N 1
ATOM 915 C CA . VAL A 1 122 ? -12.339 0.628 10.562 1.00 94.00 122 VAL A CA 1
ATOM 916 C C . VAL A 1 122 ? -11.192 0.074 9.716 1.00 94.00 122 VAL A C 1
ATOM 918 O O . VAL A 1 122 ? -10.464 -0.802 10.186 1.00 94.00 122 VAL A O 1
ATOM 921 N N . PRO A 1 123 ? -10.990 0.549 8.474 1.00 92.88 123 PRO A N 1
ATOM 922 C CA . PRO A 1 123 ? -9.830 0.155 7.686 1.00 92.88 123 PRO A CA 1
ATOM 923 C C . PRO A 1 123 ? -8.533 0.545 8.398 1.00 92.88 123 PRO A C 1
ATOM 925 O O . PRO A 1 123 ? -8.401 1.669 8.883 1.00 92.88 123 PRO A O 1
ATOM 928 N N . ASN A 1 124 ? -7.538 -0.340 8.385 1.00 91.31 124 ASN A N 1
ATOM 929 C CA . ASN A 1 124 ? -6.239 -0.080 9.011 1.00 91.31 124 ASN A CA 1
ATOM 930 C C . ASN A 1 124 ? -5.556 1.153 8.401 1.00 91.31 124 ASN A C 1
ATOM 932 O O . ASN A 1 124 ? -4.913 1.921 9.106 1.00 91.31 124 ASN A O 1
ATOM 936 N N . ALA A 1 125 ? -5.774 1.391 7.104 1.00 90.12 125 ALA A N 1
ATOM 937 C CA . ALA A 1 125 ? -5.354 2.601 6.402 1.00 90.12 125 ALA A CA 1
ATOM 938 C C . ALA A 1 125 ? -5.878 3.900 7.030 1.00 90.12 125 ALA A C 1
ATOM 940 O O . ALA A 1 125 ? -5.142 4.884 7.113 1.00 90.12 125 ALA A O 1
ATOM 941 N N . VAL A 1 126 ? -7.135 3.899 7.481 1.00 90.69 126 VAL A N 1
ATOM 942 C CA . VAL A 1 126 ? -7.764 5.040 8.158 1.00 90.69 126 VAL A CA 1
ATOM 943 C C . VAL A 1 126 ? -7.254 5.119 9.591 1.00 90.69 126 VAL A C 1
ATOM 945 O O . VAL A 1 126 ? -6.772 6.168 10.010 1.00 90.69 126 VAL A O 1
ATOM 948 N N . ALA A 1 127 ? -7.259 3.996 10.314 1.00 90.94 127 ALA A N 1
ATOM 949 C CA . ALA A 1 127 ? -6.797 3.940 11.698 1.00 90.94 127 ALA A CA 1
ATOM 950 C C . ALA A 1 127 ? -5.342 4.414 11.861 1.00 90.94 127 ALA A C 1
ATOM 952 O O . ALA A 1 127 ? -5.045 5.128 12.811 1.00 90.94 127 ALA A O 1
ATOM 953 N N . ALA A 1 128 ? -4.449 4.082 10.924 1.00 88.38 128 ALA A N 1
ATOM 954 C CA . ALA A 1 128 ? -3.035 4.460 10.988 1.00 88.38 128 ALA A CA 1
ATOM 955 C C . ALA A 1 128 ? -2.801 5.961 10.763 1.00 88.38 128 ALA A C 1
ATOM 957 O O . ALA A 1 128 ? -1.778 6.493 11.188 1.00 88.38 128 ALA A O 1
ATOM 958 N N . LYS A 1 129 ? -3.726 6.633 10.067 1.00 87.06 129 LYS A N 1
ATOM 959 C CA . LYS A 1 129 ? -3.685 8.077 9.789 1.00 87.06 129 LYS A CA 1
ATOM 960 C C . LYS A 1 129 ? -4.475 8.883 10.828 1.00 87.06 129 LYS A C 1
ATOM 962 O O . LYS A 1 129 ? -4.288 10.092 10.929 1.00 87.06 129 LYS A O 1
ATOM 967 N N . ALA A 1 130 ? -5.355 8.226 11.581 1.00 87.69 130 ALA A N 1
ATOM 968 C CA . ALA A 1 130 ? -6.209 8.844 12.580 1.00 87.69 130 ALA A CA 1
ATOM 969 C C . ALA A 1 130 ? -5.510 8.989 13.939 1.00 87.69 130 ALA A C 1
ATOM 971 O O . ALA A 1 130 ? -4.588 8.252 14.293 1.00 87.69 130 ALA A O 1
ATOM 972 N N . LYS A 1 131 ? -6.013 9.918 14.756 1.00 88.81 131 LYS A N 1
ATOM 973 C CA . LYS A 1 131 ? -5.680 9.961 16.181 1.00 88.81 131 LYS A CA 1
ATOM 974 C C . LYS A 1 131 ? -6.318 8.751 16.869 1.00 88.81 131 LYS A C 1
ATOM 976 O O . LYS A 1 131 ? -7.537 8.600 16.838 1.00 88.81 131 LYS A O 1
ATOM 981 N N . ILE A 1 132 ? -5.493 7.930 17.516 1.00 90.06 132 ILE A N 1
ATOM 982 C CA . ILE A 1 132 ? -5.928 6.770 18.301 1.00 90.06 132 ILE A CA 1
ATOM 983 C C . ILE A 1 132 ? -5.825 7.119 19.787 1.00 90.06 132 ILE A C 1
ATOM 985 O O . ILE A 1 132 ? -4.802 7.627 20.245 1.00 90.06 132 ILE A O 1
ATOM 989 N N . THR A 1 133 ? -6.873 6.851 20.562 1.00 90.19 133 THR A N 1
ATOM 990 C CA . THR A 1 133 ? -6.846 6.938 22.032 1.00 90.19 133 THR A CA 1
ATOM 991 C C . THR A 1 133 ? -7.198 5.579 22.617 1.00 90.19 133 THR A C 1
ATOM 993 O O . THR A 1 133 ? -8.271 5.056 22.342 1.00 90.19 133 THR A O 1
ATOM 996 N N . ASN A 1 134 ? -6.286 4.994 23.397 1.00 90.81 134 ASN A N 1
ATOM 997 C CA . ASN A 1 134 ? -6.490 3.705 24.055 1.00 90.81 134 ASN A CA 1
ATOM 998 C C . ASN A 1 134 ? -6.835 3.932 25.531 1.00 90.81 134 ASN A C 1
ATOM 1000 O O . ASN A 1 134 ? -5.964 4.261 26.335 1.00 90.81 134 ASN A O 1
ATOM 1004 N N . SER A 1 135 ? -8.102 3.739 25.889 1.00 86.50 135 SER A N 1
ATOM 1005 C CA . SER A 1 135 ? -8.596 3.930 27.258 1.00 86.50 135 SER A CA 1
ATOM 1006 C C . SER A 1 135 ? -8.264 2.748 28.177 1.00 86.50 135 SER A C 1
ATOM 1008 O O . SER A 1 135 ? -8.406 2.850 29.391 1.00 86.50 135 SER A O 1
ATOM 1010 N N . SER A 1 136 ? -7.809 1.619 27.621 1.00 82.69 136 SER A N 1
ATOM 1011 C CA . SER A 1 136 ? -7.421 0.421 28.379 1.00 82.69 136 SER A CA 1
ATOM 1012 C C . SER A 1 136 ? -5.943 0.384 28.775 1.00 82.69 136 SER A C 1
ATOM 1014 O O . SER A 1 136 ? -5.559 -0.465 29.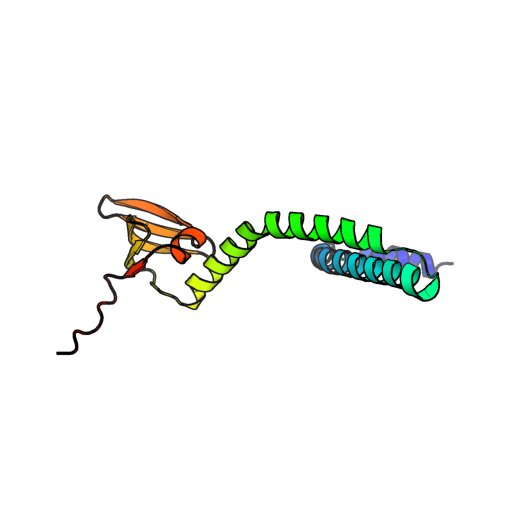577 1.00 82.69 136 SER A O 1
ATOM 1016 N N . ARG A 1 137 ? -5.116 1.297 28.251 1.00 71.62 137 ARG A N 1
ATOM 1017 C CA . ARG A 1 137 ? -3.730 1.517 28.692 1.00 71.62 137 ARG A CA 1
ATOM 1018 C C . ARG A 1 137 ? -3.568 2.939 29.243 1.00 71.62 137 ARG A C 1
ATOM 1020 O O . ARG A 1 137 ? -2.942 3.768 28.581 1.00 71.62 137 ARG A O 1
ATOM 1027 N N . PRO A 1 138 ? -4.125 3.263 30.424 1.00 62.41 138 PRO A N 1
ATOM 1028 C CA . PRO A 1 138 ? -3.794 4.528 31.058 1.00 62.41 138 PRO A CA 1
ATOM 1029 C C . PRO A 1 138 ? -2.286 4.547 31.364 1.00 62.41 138 PRO A C 1
ATOM 1031 O O . PRO A 1 138 ? -1.756 3.535 31.837 1.00 62.41 138 PRO A O 1
ATOM 1034 N N . PRO A 1 139 ? -1.576 5.662 31.104 1.00 57.19 139 PRO A N 1
ATOM 1035 C CA . PRO A 1 139 ? -0.243 5.842 31.654 1.00 57.19 139 PRO A CA 1
ATOM 1036 C C . PRO A 1 139 ? -0.390 5.705 33.165 1.00 57.19 139 PRO A C 1
ATOM 1038 O O . PRO A 1 139 ? -1.295 6.312 33.743 1.00 57.19 139 PRO A O 1
ATOM 1041 N N . ALA A 1 140 ? 0.445 4.886 33.803 1.00 58.97 140 ALA A N 1
ATOM 1042 C CA . ALA A 1 140 ? 0.523 4.904 35.253 1.00 58.97 140 ALA A CA 1
ATOM 1043 C C . ALA A 1 140 ? 0.693 6.370 35.672 1.00 58.97 140 ALA A C 1
ATOM 1045 O O . ALA A 1 140 ? 1.633 7.028 35.227 1.00 58.97 140 ALA A O 1
ATOM 1046 N N . LEU A 1 141 ? -0.259 6.894 36.447 1.00 58.91 141 LEU A N 1
ATOM 1047 C CA . LEU A 1 141 ? -0.150 8.207 37.067 1.00 58.91 141 LEU A CA 1
ATOM 1048 C C . LEU A 1 141 ? 1.110 8.156 37.939 1.00 58.91 141 LEU A C 1
ATOM 1050 O O . LEU A 1 141 ? 1.085 7.599 39.033 1.00 58.91 141 LEU A O 1
ATOM 1054 N N . HIS A 1 142 ? 2.240 8.628 37.417 1.00 56.66 142 HIS A N 1
ATOM 1055 C CA . HIS A 1 142 ? 3.424 8.884 38.221 1.00 56.66 142 HIS A CA 1
ATOM 1056 C C . HIS A 1 142 ? 3.110 10.141 39.032 1.00 56.66 142 HIS A C 1
ATOM 1058 O O . HIS A 1 142 ? 3.174 11.254 38.510 1.00 56.66 142 HIS A O 1
ATOM 1064 N N . GLY A 1 143 ? 2.628 9.918 40.256 1.00 45.94 143 GLY A N 1
ATOM 1065 C CA . GLY A 1 143 ? 2.637 10.910 41.327 1.00 45.94 143 GLY A CA 1
ATOM 1066 C C . GLY A 1 143 ? 4.012 11.012 41.965 1.00 45.94 143 GLY A C 1
ATOM 1067 O O . GLY A 1 143 ? 4.796 10.045 41.827 1.00 45.94 143 GLY A O 1
#

InterPro domains:
  IPR006685 Mechanosensitive ion channel MscS [PF00924] (71-137)
  IPR010920 LSM domain superfamily [SSF50182] (71-135)
  IPR023408 Mechanosensitive ion channel MscS, beta-domain superfamily [G3DSA:2.30.30.60] (86-134)

Solvent-accessible surface area (backbone atoms only — not comparable to full-atom values): 8162 Å² total; per-residue (Å²): 118,67,71,62,55,51,53,55,51,48,56,72,72,67,63,72,83,83,62,60,74,67,46,53,59,53,50,53,51,49,51,52,54,50,52,52,50,50,55,47,44,41,38,73,74,67,67,42,87,48,64,64,58,51,54,55,51,49,53,52,50,51,53,53,50,62,68,44,44,62,63,55,52,37,52,50,23,16,54,46,51,72,70,66,50,83,69,54,74,70,30,38,35,33,45,76,87,48,58,23,32,29,70,46,74,59,70,59,34,36,33,25,39,28,94,87,72,46,80,47,79,43,42,22,44,54,53,65,75,35,69,71,44,51,74,69,63,70,74,79,83,82,123

Foldseek 3Di:
DVVVVVVVVCCVPPDDPPPVVVVVVVVVVVVVVVVVVVLVCCCPVVVDPCVVVVVVVVVVVVVVCVVCVLVVLLQVLLVCCVVVVPDDQQWWKAWPNATFGFHDDDSFWTWGQHPVRDTDTGTSSRRSVTDMDTPRDDDPPPD

Nearest PDB structures (foldseek):
  4age-assembly1_C  TM=5.802E-01  e=1.793E-08  Escherichia coli
  4hw9-assembly1_E  TM=6.517E-01  e=7.114E-08  Helicobacter pylori
  2vv5-assembly1_G  TM=5.611E-01  e=1.157E-08  Escherichia coli
  4agf-assembly1_G  TM=5.611E-01  e=2.032E-08  Escherichia coli
  7uw5-assembly1_A  TM=5.769E-01  e=3.626E-07  Escherichia coli K-12

Radius of gyration: 26.48 Å; Cα contacts (8 Å, |Δi|>4): 131; chains: 1; bounding box: 51×52×75 Å

Sequence (143 aa):
MGARLLSLALDTLLLPQTWRRQRLFSDVFGAVVFLAAAVAALGFVLELPVRGLVATSGALAIVLGLAIQSTLSDVFAGIVINTTEPYHIGNWVIIDGVEGKVLEMNWRATHLLTSQGNIVIVPNAVAAKAKITNSSRPPALHG